Protein AF-E3HBJ0-F1 (afdb_monomer)

Solvent-accessible surface area (backbone atoms only — not comparable to full-atom values): 4350 Å² total; per-residue (Å²): 112,69,68,62,51,52,49,50,53,51,52,49,52,56,64,46,69,79,28,69,73,34,73,65,38,73,59,17,38,66,66,28,27,18,50,30,22,51,27,13,28,51,53,1,30,19,49,32,22,50,28,14,25,51,49,1,31,20,48,33,21,50,28,14,26,49,47,1,33,19,47,33,21,49,28,14,26,51,45,1,34,18,47,32,20,50,28,16,27,47,49,2,34,22,81,38,55,78,35,67,42,73,66,23,76

Mean predicted aligned error: 7.63 Å

Nearest PDB structures (foldseek):
  4eaa-assembly1_A  TM=1.901E-01  e=7.064E-02  Caulobacter vibrioides
  7txp-assembly1_A  TM=1.768E-01  e=3.058E-01  Acinetobacter baumannii
  4ihf-assembly1_D  TM=1.472E-01  e=7.641E-01  Escherichia coli K-12
  4m9c-assembly2_E  TM=1.485E-01  e=1.245E+00  Acinetobacter baumannii
  4mzu-assembly1_D  TM=1.927E-01  e=4.489E+00  Shewanella denitrificans OS217

Organism: Ilyobacter polytropus (strain ATCC 51220 / DSM 2926 / LMG 16218 / CuHBu1) (NCBI:txid572544)

Radius of gyration: 12.81 Å; Cα contacts (8 Å, |Δi|>4): 329; chains: 1; bounding box: 25×31×37 Å

Foldseek 3Di:
DVVVVVVVVVVVVVLLVVADEDQEEQEFEASREYQEYQEFEHNGEYQEYCEFEHCGEYQEYQEFEHCGEYQEYQEFEHCGEYQEYQEFEHNGEYVYYVYYDDNYD

Secondary structure (DSSP, 8-state):
-HHHHHHHHHHHHHHHHTS-EEEEEEEE-TT-EEEEEEEEETT-EEEEEEEEETT-EEEEEEEEETT-EEEEEEEEETT-EEEEEEEEETT-EEEEEEEEESS--

Sequence (105 aa):
MKKRLVLLLTLILIVSSVSFAATSSRRATSGGWAVSSRRATSGGWAVSSRRATSGGWAVSSRRATSGGWAVSSRRATSGGWAVSSRRATSGGWAVSSRRATSGGW

pLDDT: mean 80.23, std 11.94, range [50.12, 95.06]

Structure (mmCIF, N/CA/C/O backbone):
data_AF-E3HBJ0-F1
#
_entry.id   AF-E3HBJ0-F1
#
loop_
_atom_site.group_PDB
_atom_site.id
_atom_site.type_symbol
_atom_site.label_atom_id
_atom_site.label_alt_id
_a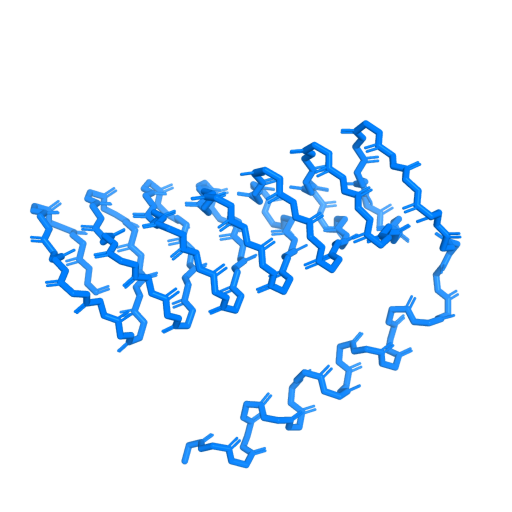tom_site.label_comp_id
_atom_site.label_asym_id
_atom_site.label_entity_id
_atom_site.label_seq_id
_atom_site.pdbx_PDB_ins_code
_atom_site.Cartn_x
_atom_site.Cartn_y
_atom_site.Cartn_z
_atom_site.occupancy
_atom_site.B_iso_or_equiv
_atom_site.auth_seq_id
_atom_site.auth_comp_id
_atom_site.auth_asym_id
_atom_site.auth_atom_id
_atom_site.pdbx_PDB_model_num
ATOM 1 N N . MET A 1 1 ? 1.667 -20.390 -1.783 1.00 57.06 1 MET A N 1
ATOM 2 C CA . MET A 1 1 ? 1.505 -18.942 -1.490 1.00 57.06 1 MET A CA 1
ATOM 3 C C . MET A 1 1 ? 0.196 -18.591 -0.771 1.00 57.06 1 MET A C 1
ATOM 5 O O . MET A 1 1 ? 0.260 -17.881 0.222 1.00 57.06 1 MET A O 1
ATOM 9 N N . LYS A 1 2 ? -0.970 -19.118 -1.187 1.00 54.72 2 LYS A N 1
ATOM 10 C CA . LYS A 1 2 ? -2.290 -18.797 -0.591 1.00 54.72 2 LYS A CA 1
ATOM 11 C C . LYS A 1 2 ? -2.377 -19.015 0.934 1.00 54.72 2 LYS A C 1
ATOM 13 O O . LYS A 1 2 ? -2.843 -18.132 1.638 1.00 54.72 2 LYS A O 1
ATOM 18 N N . LYS A 1 3 ? -1.837 -20.126 1.454 1.00 62.81 3 LYS A N 1
ATOM 19 C CA . LYS A 1 3 ? -1.846 -20.446 2.900 1.00 62.81 3 LYS A CA 1
ATOM 20 C C . LYS A 1 3 ? -1.084 -19.423 3.760 1.00 62.81 3 LYS A C 1
ATOM 22 O O . LYS A 1 3 ? -1.573 -19.029 4.807 1.00 62.81 3 LYS A O 1
ATOM 27 N N . ARG A 1 4 ? 0.076 -18.944 3.288 1.00 65.44 4 ARG A N 1
ATOM 28 C CA . ARG A 1 4 ? 0.893 -17.937 3.997 1.00 65.44 4 ARG A CA 1
ATOM 29 C C . ARG A 1 4 ? 0.206 -16.572 4.049 1.00 65.44 4 ARG A C 1
ATOM 31 O O . ARG A 1 4 ? 0.297 -15.887 5.056 1.00 65.44 4 ARG A O 1
ATOM 38 N N . LEU A 1 5 ? -0.508 -16.205 2.983 1.00 59.88 5 LEU A N 1
ATOM 39 C CA . LEU A 1 5 ? -1.269 -14.958 2.931 1.00 59.88 5 LEU A CA 1
ATOM 40 C C . LEU A 1 5 ? -2.480 -14.991 3.871 1.00 59.88 5 LEU A C 1
ATOM 42 O O . LEU A 1 5 ? -2.721 -14.017 4.573 1.00 59.88 5 LEU A O 1
ATOM 46 N N . VAL A 1 6 ? -3.215 -16.108 3.896 1.00 66.19 6 VAL A N 1
ATOM 47 C CA . VAL A 1 6 ? -4.346 -16.293 4.818 1.00 66.19 6 VAL A CA 1
ATOM 48 C C . VAL A 1 6 ? -3.861 -16.234 6.261 1.00 66.19 6 VAL A C 1
ATOM 50 O O . VAL A 1 6 ? -4.446 -15.496 7.039 1.00 66.19 6 VAL A O 1
ATOM 53 N N . LEU A 1 7 ? -2.750 -16.910 6.578 1.00 70.88 7 LEU A N 1
ATOM 54 C CA . LEU A 1 7 ? -2.140 -16.883 7.907 1.00 70.88 7 LEU A CA 1
ATOM 55 C C . LEU A 1 7 ? -1.722 -15.464 8.326 1.00 70.88 7 LEU A C 1
ATOM 57 O O . LEU A 1 7 ? -1.980 -15.056 9.452 1.00 70.88 7 LEU A O 1
ATOM 61 N N . LEU A 1 8 ? -1.112 -14.697 7.414 1.00 62.50 8 LEU A N 1
ATOM 62 C CA . LEU A 1 8 ? -0.761 -13.294 7.646 1.00 62.50 8 LEU A CA 1
ATOM 63 C C . LEU A 1 8 ? -2.005 -12.440 7.881 1.00 62.50 8 LEU A C 1
ATOM 65 O O . LEU A 1 8 ? -2.020 -11.661 8.822 1.00 62.50 8 LEU A O 1
ATOM 69 N N . LEU A 1 9 ? -3.056 -12.603 7.073 1.00 63.38 9 LEU A N 1
ATOM 70 C CA . LEU A 1 9 ? -4.317 -11.886 7.265 1.00 63.38 9 LEU A CA 1
ATOM 71 C C . LEU A 1 9 ? -4.983 -12.235 8.595 1.00 63.38 9 LEU A C 1
ATOM 73 O O . LEU A 1 9 ? -5.469 -11.333 9.267 1.00 63.38 9 LEU A O 1
ATOM 77 N N . THR A 1 10 ? -5.002 -13.508 8.990 1.00 68.62 10 THR A N 1
ATOM 78 C CA . THR A 1 10 ? -5.577 -13.923 10.274 1.00 68.62 10 THR A CA 1
ATOM 79 C C . THR A 1 10 ? -4.743 -13.420 11.441 1.00 68.62 10 THR A C 1
ATOM 81 O O . THR A 1 10 ? -5.306 -12.884 12.385 1.00 68.62 10 THR A O 1
ATOM 84 N N . LEU A 1 11 ? -3.412 -13.500 11.359 1.00 64.94 11 LEU A N 1
ATOM 85 C CA . LEU A 1 11 ? -2.514 -12.958 12.381 1.00 64.94 11 LEU A CA 1
ATOM 86 C C . LEU A 1 11 ? -2.706 -11.441 12.526 1.00 64.94 11 LEU A C 1
ATOM 88 O O . LEU A 1 11 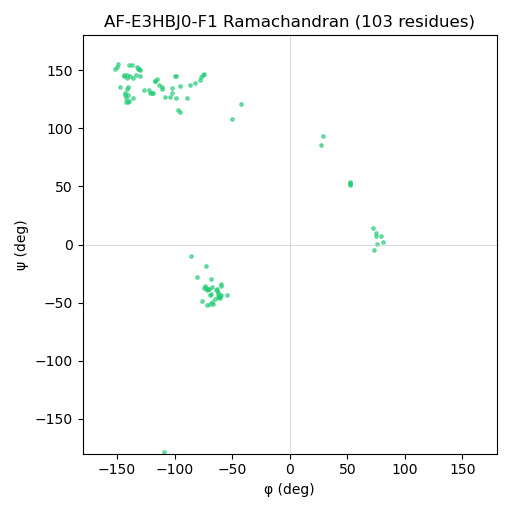? -2.835 -10.927 13.631 1.00 64.94 11 LEU A O 1
ATOM 92 N N . ILE A 1 12 ? -2.804 -10.738 11.398 1.00 59.78 12 ILE A N 1
ATOM 93 C CA . ILE A 1 12 ? -3.094 -9.306 11.338 1.00 59.78 12 ILE A CA 1
ATOM 94 C C . ILE A 1 12 ? -4.454 -8.989 11.965 1.00 59.78 12 ILE A C 1
ATOM 96 O O . ILE A 1 12 ? -4.550 -8.043 12.742 1.00 59.78 12 ILE A O 1
ATOM 100 N N . LEU A 1 13 ? -5.503 -9.751 11.643 1.00 62.59 13 LEU A N 1
ATOM 101 C CA . LEU A 1 13 ? -6.845 -9.557 12.200 1.00 62.59 13 LEU A CA 1
ATOM 102 C C . LEU A 1 13 ? -6.868 -9.782 13.718 1.00 62.59 13 LEU A C 1
ATOM 104 O O . LEU A 1 13 ? -7.519 -9.023 14.433 1.00 62.59 13 LEU A O 1
ATOM 108 N N . ILE A 1 14 ? -6.118 -10.765 14.214 1.00 62.97 14 ILE A N 1
ATOM 109 C CA . ILE A 1 14 ? -5.988 -11.050 15.648 1.00 62.97 14 ILE A CA 1
ATOM 110 C C . ILE A 1 14 ? -5.268 -9.898 16.360 1.00 62.97 14 ILE A C 1
ATOM 112 O O . ILE A 1 14 ? -5.816 -9.340 17.305 1.00 62.97 14 ILE A O 1
ATOM 116 N N . VAL A 1 15 ? -4.103 -9.465 15.863 1.00 54.56 15 VAL A N 1
ATOM 117 C CA . VAL A 1 15 ? -3.356 -8.317 16.423 1.00 54.56 15 VAL A CA 1
ATOM 118 C C . VAL A 1 15 ? -4.193 -7.030 16.381 1.00 54.56 15 VAL A C 1
ATOM 120 O O . VAL A 1 15 ? -4.165 -6.224 17.308 1.00 54.56 15 VAL A O 1
ATOM 123 N N . SER A 1 16 ? -4.999 -6.863 15.332 1.00 51.09 16 SER A N 1
ATOM 124 C CA . SER A 1 16 ? -5.902 -5.722 15.157 1.00 51.09 16 SER A CA 1
ATOM 125 C C . SER A 1 16 ? -7.068 -5.689 16.149 1.00 51.09 16 SER A C 1
ATOM 127 O O . SER A 1 16 ? -7.538 -4.607 16.483 1.00 51.09 16 SER A O 1
ATOM 129 N N . SER A 1 17 ? -7.539 -6.847 16.620 1.00 50.12 17 SER A N 1
ATOM 130 C CA . SER A 1 17 ? -8.704 -6.949 17.516 1.00 50.12 17 SER A CA 1
ATOM 131 C C . SER A 1 17 ? -8.408 -6.476 18.944 1.00 50.12 17 SER A C 1
ATOM 133 O O . SER A 1 17 ? -9.328 -6.162 19.691 1.00 50.12 17 SER A O 1
ATOM 135 N N . VAL A 1 18 ? -7.126 -6.394 19.316 1.00 53.91 18 VAL A N 1
ATOM 136 C CA . VAL A 1 18 ? -6.664 -5.918 20.634 1.00 53.91 18 VAL A CA 1
ATOM 137 C C . VAL A 1 18 ? -6.528 -4.381 20.667 1.00 53.91 18 VAL A C 1
ATOM 139 O O . VAL A 1 18 ? -6.352 -3.787 21.725 1.00 53.91 18 VAL A O 1
ATOM 142 N N . SER A 1 19 ? -6.630 -3.711 19.513 1.00 57.16 19 SER A N 1
ATOM 143 C CA . SER A 1 19 ? -6.495 -2.255 19.366 1.00 57.16 19 SER A CA 1
ATOM 144 C C . SER A 1 19 ? -7.864 -1.557 19.314 1.00 57.16 19 SER A C 1
ATOM 146 O O . SER A 1 19 ? -8.805 -2.096 18.738 1.00 57.16 19 SER A O 1
ATOM 148 N N . PHE A 1 20 ? -7.985 -0.346 19.879 1.00 57.12 20 PHE A N 1
ATOM 149 C CA . PHE A 1 20 ? -9.235 0.436 19.947 1.00 57.12 20 PHE A CA 1
ATOM 150 C C . PHE A 1 20 ? -9.911 0.544 18.562 1.00 57.12 20 PHE A C 1
ATOM 152 O O . PHE A 1 20 ? -9.405 1.214 17.655 1.00 57.12 20 PHE A O 1
ATOM 159 N N . ALA A 1 21 ? -11.031 -0.159 18.385 1.00 63.34 21 ALA A N 1
ATOM 160 C CA . ALA A 1 21 ? -11.687 -0.351 17.097 1.00 63.34 21 ALA A CA 1
ATOM 161 C C . ALA A 1 21 ? -12.801 0.683 16.871 1.00 63.34 21 ALA A C 1
ATOM 163 O O . ALA A 1 21 ? -13.828 0.658 17.543 1.00 63.34 21 ALA A O 1
ATOM 164 N N . ALA A 1 22 ? -12.635 1.574 15.889 1.00 72.19 22 ALA A N 1
ATOM 165 C CA . ALA A 1 22 ? -13.681 2.508 15.468 1.00 72.19 22 ALA A CA 1
ATOM 166 C C . ALA A 1 22 ? -14.470 1.971 14.260 1.00 72.19 22 ALA A C 1
ATOM 168 O O . ALA A 1 22 ? -13.895 1.524 13.267 1.00 72.19 22 ALA A O 1
ATOM 169 N N . THR A 1 23 ? -15.799 2.085 14.259 1.00 80.25 23 THR A N 1
ATOM 170 C CA . THR A 1 23 ? -16.612 1.690 13.090 1.00 80.25 23 THR A CA 1
ATOM 171 C C . THR A 1 23 ? -16.304 2.560 11.864 1.00 80.25 23 THR A C 1
ATOM 173 O O . THR A 1 23 ? -16.212 2.074 10.736 1.00 80.25 23 THR A O 1
ATOM 176 N N . SER A 1 24 ? -16.089 3.860 12.067 1.00 81.50 24 SER A N 1
ATOM 177 C CA . SER A 1 24 ? -15.720 4.794 11.003 1.00 81.50 24 SER A CA 1
ATOM 178 C C . SER A 1 24 ? -14.808 5.881 11.547 1.00 81.50 24 SER A C 1
ATOM 180 O O . SER A 1 24 ? -15.069 6.443 12.607 1.00 81.50 24 SER A O 1
ATOM 182 N N . SER A 1 25 ? -13.746 6.204 10.815 1.00 83.69 25 SER A N 1
ATOM 183 C CA . SER A 1 25 ? -12.832 7.277 11.188 1.00 83.69 25 SER A CA 1
ATOM 184 C C . SER A 1 25 ? -12.391 8.100 9.984 1.00 83.69 25 SER A C 1
ATOM 186 O O . SER A 1 25 ? -12.334 7.658 8.832 1.00 83.69 25 SER A O 1
ATOM 188 N N . ARG A 1 26 ? -12.024 9.359 10.224 1.00 88.38 26 ARG A N 1
ATOM 189 C CA . ARG A 1 26 ? -11.383 10.159 9.173 1.00 88.38 26 ARG A CA 1
ATOM 190 C C . ARG A 1 26 ? -9.959 9.663 8.913 1.00 88.38 26 ARG A C 1
ATOM 192 O O . ARG A 1 26 ? -9.525 9.623 7.759 1.00 88.38 26 ARG A O 1
ATOM 199 N N . ARG A 1 27 ? -9.250 9.268 9.970 1.00 85.06 27 ARG A N 1
ATOM 200 C CA . ARG A 1 27 ? -7.910 8.685 9.922 1.00 85.06 27 ARG A CA 1
ATOM 201 C C . ARG A 1 27 ? -7.787 7.552 10.934 1.00 85.06 27 ARG A C 1
ATOM 203 O O . ARG A 1 27 ? -8.173 7.736 12.080 1.00 85.06 27 ARG A O 1
ATOM 210 N N . ALA A 1 28 ? -7.190 6.446 10.505 1.00 83.81 28 ALA A N 1
ATOM 211 C CA . ALA A 1 28 ? -6.580 5.465 11.392 1.00 83.81 28 ALA A CA 1
ATOM 212 C C . ALA A 1 28 ? -5.074 5.765 11.453 1.00 83.81 28 ALA A C 1
ATOM 214 O O . ALA A 1 28 ? -4.392 5.742 10.422 1.00 83.81 28 ALA A O 1
ATOM 215 N N . THR A 1 29 ? -4.582 6.130 12.633 1.00 83.44 29 THR A N 1
ATOM 216 C CA . THR A 1 29 ? -3.173 6.463 12.926 1.00 83.44 29 THR A CA 1
ATOM 217 C C . THR A 1 29 ? -2.529 5.373 13.783 1.00 83.44 29 THR A C 1
ATOM 219 O O . THR A 1 29 ? -3.188 4.379 14.052 1.00 83.44 29 THR A O 1
ATOM 222 N N . SER A 1 30 ? -1.257 5.523 14.168 1.00 77.06 30 SER A N 1
ATOM 223 C CA . SER A 1 30 ? -0.471 4.509 14.895 1.00 77.06 30 SER A CA 1
ATOM 224 C C . SER A 1 30 ? -1.255 3.805 16.008 1.00 77.06 30 SER A C 1
ATOM 226 O O . SER A 1 30 ? -1.781 4.470 16.898 1.00 77.06 30 SER A O 1
ATOM 228 N N . GLY A 1 31 ? -1.373 2.476 15.913 1.00 68.75 31 GLY A N 1
ATOM 229 C CA . GLY A 1 31 ? -2.115 1.633 16.862 1.00 68.75 31 GLY A CA 1
ATOM 230 C C . GLY A 1 31 ? -3.644 1.731 16.778 1.00 68.75 31 GLY A C 1
ATOM 231 O O . GLY A 1 31 ? -4.342 0.993 17.456 1.00 68.75 31 GLY A O 1
ATOM 232 N N . GLY A 1 32 ? -4.188 2.618 15.946 1.00 79.06 32 GLY A N 1
ATOM 233 C CA . GLY A 1 32 ? -5.621 2.779 15.741 1.00 79.06 32 GLY A CA 1
ATOM 234 C C . GLY A 1 32 ? -6.161 1.832 14.675 1.00 79.06 32 GLY A C 1
ATOM 235 O O . GLY A 1 32 ? -5.577 1.692 13.592 1.00 79.06 32 GLY A O 1
ATOM 236 N N . TRP A 1 33 ? -7.322 1.245 14.957 1.00 83.25 33 TRP A N 1
ATOM 237 C CA . TRP A 1 33 ? -8.042 0.392 14.022 1.00 83.25 33 TRP A CA 1
ATOM 238 C C . TRP A 1 33 ? -9.381 1.010 13.624 1.00 83.25 33 TRP A C 1
ATOM 240 O O . TRP A 1 33 ? -10.073 1.621 14.440 1.00 83.25 33 TRP A O 1
ATOM 250 N N . ALA A 1 34 ? -9.765 0.852 12.358 1.00 81.62 34 ALA A N 1
ATOM 251 C CA . ALA A 1 34 ? -11.100 1.218 11.910 1.00 81.62 34 ALA A CA 1
ATOM 252 C C . ALA A 1 34 ? -11.684 0.239 10.888 1.00 81.62 34 ALA A C 1
ATOM 254 O O . ALA A 1 34 ? -10.997 -0.208 9.971 1.00 81.62 34 ALA A O 1
ATOM 255 N N . VAL A 1 35 ? -12.989 -0.020 10.945 1.00 84.69 35 VAL A N 1
ATOM 256 C CA . VAL A 1 35 ? -13.655 -0.780 9.872 1.00 84.69 35 VAL A CA 1
ATOM 257 C C . VAL A 1 35 ? -13.601 0.022 8.569 1.00 84.69 35 VAL A C 1
ATOM 259 O O . VAL A 1 35 ? -13.200 -0.483 7.519 1.00 84.69 35 VAL A O 1
ATOM 262 N N . SER A 1 36 ? -13.926 1.312 8.634 1.00 85.81 36 SER A N 1
ATOM 263 C CA . SER A 1 36 ? -13.839 2.227 7.500 1.00 85.81 36 SER A CA 1
ATOM 264 C C . SER A 1 36 ? -13.023 3.457 7.859 1.00 85.81 36 SER A C 1
ATOM 266 O O . SER A 1 36 ? -13.255 4.093 8.884 1.00 85.81 36 SER A O 1
ATOM 268 N N . SER A 1 37 ? -12.086 3.840 6.994 1.00 88.75 37 S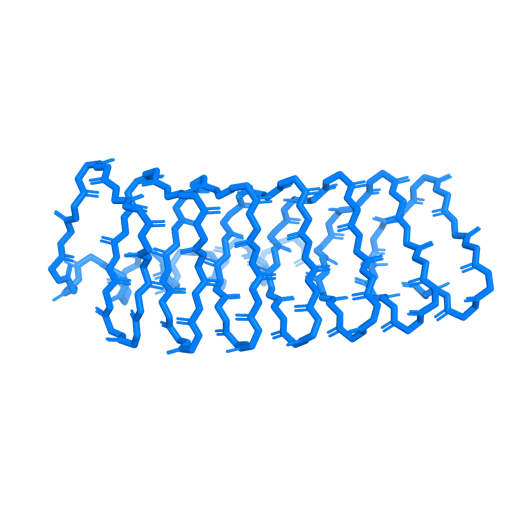ER A N 1
ATOM 269 C CA . SER A 1 37 ? -11.399 5.120 7.123 1.00 88.75 37 SER A CA 1
ATOM 270 C C . SER A 1 37 ? -11.232 5.844 5.797 1.00 88.75 37 SER A C 1
ATOM 272 O O . SER A 1 37 ? -11.154 5.254 4.717 1.00 88.75 37 SER A O 1
ATOM 274 N N . ARG A 1 38 ? -11.112 7.174 5.827 1.00 92.38 38 ARG A N 1
ATOM 275 C CA . ARG A 1 38 ? -10.626 7.870 4.622 1.00 92.38 38 ARG A CA 1
ATOM 276 C C . ARG A 1 38 ? -9.146 7.579 4.394 1.00 92.38 38 ARG A C 1
ATOM 278 O O . ARG A 1 38 ? -8.738 7.416 3.241 1.00 92.38 38 ARG A O 1
ATOM 285 N N . ARG A 1 39 ? -8.350 7.501 5.462 1.00 89.75 39 ARG A N 1
ATOM 286 C CA . ARG A 1 39 ? -6.908 7.273 5.360 1.00 89.75 39 ARG A CA 1
ATOM 287 C C . ARG A 1 39 ? -6.388 6.385 6.493 1.00 89.75 39 ARG A C 1
ATOM 289 O O . ARG A 1 39 ? -6.614 6.702 7.654 1.00 89.75 39 ARG A O 1
ATOM 296 N N . ALA A 1 40 ? -5.624 5.358 6.139 1.00 87.50 40 ALA A N 1
ATOM 297 C CA . ALA A 1 40 ? -4.792 4.591 7.062 1.00 87.50 40 ALA A CA 1
ATOM 298 C C . ALA A 1 40 ? -3.343 5.095 6.961 1.00 87.50 40 ALA A C 1
ATOM 300 O O . ALA A 1 40 ? -2.799 5.224 5.853 1.00 87.50 40 ALA A O 1
ATOM 301 N N . THR A 1 41 ? -2.740 5.469 8.090 1.00 89.56 41 THR A N 1
ATOM 302 C CA . THR A 1 41 ? -1.447 6.173 8.137 1.00 89.56 41 THR A CA 1
ATOM 303 C C . THR A 1 41 ? -0.593 5.748 9.311 1.00 89.56 41 THR A C 1
ATOM 305 O O . THR A 1 41 ? -1.145 5.555 10.388 1.00 89.56 41 THR A O 1
ATOM 308 N N . SER A 1 42 ? 0.730 5.720 9.139 1.00 85.62 42 SER A N 1
ATOM 309 C CA . SER A 1 42 ? 1.696 5.628 10.243 1.00 85.62 42 SER A CA 1
ATOM 310 C C . SER A 1 42 ? 1.408 4.460 11.187 1.00 85.62 42 SER A C 1
ATOM 312 O O . SER A 1 42 ? 1.254 4.671 12.380 1.00 85.62 42 SER A O 1
ATOM 314 N N . GLY A 1 43 ? 1.235 3.251 10.645 1.00 79.88 43 GLY A N 1
ATOM 315 C CA . GLY A 1 43 ? 0.897 2.058 11.431 1.00 79.88 43 GLY A CA 1
ATOM 316 C C . GLY A 1 43 ? -0.586 1.907 11.787 1.00 79.88 43 GLY A C 1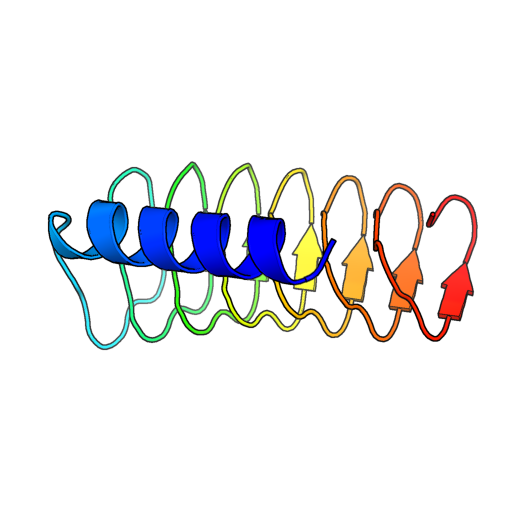
ATOM 317 O O . GLY A 1 43 ? -0.946 0.949 12.459 1.00 79.88 43 GLY A O 1
ATOM 318 N N . GLY A 1 44 ? -1.454 2.819 11.341 1.00 85.12 44 GLY A N 1
ATOM 319 C CA . GLY A 1 44 ? -2.902 2.665 11.464 1.00 85.12 44 GLY A CA 1
ATOM 320 C C . GLY A 1 44 ? -3.471 1.641 10.486 1.00 85.12 44 GLY A C 1
ATOM 321 O O . GLY A 1 44 ? -3.004 1.521 9.346 1.00 85.12 44 GLY A O 1
ATOM 322 N N . TRP A 1 45 ? -4.517 0.947 10.927 1.00 84.81 45 TRP A N 1
ATOM 323 C CA . TRP A 1 45 ? -5.133 -0.170 10.218 1.00 84.81 45 TRP A CA 1
ATOM 324 C C . TRP A 1 45 ? -6.579 0.134 9.847 1.00 84.81 45 TRP A C 1
ATOM 326 O O . TRP A 1 45 ? -7.329 0.716 10.632 1.00 84.81 45 TRP A O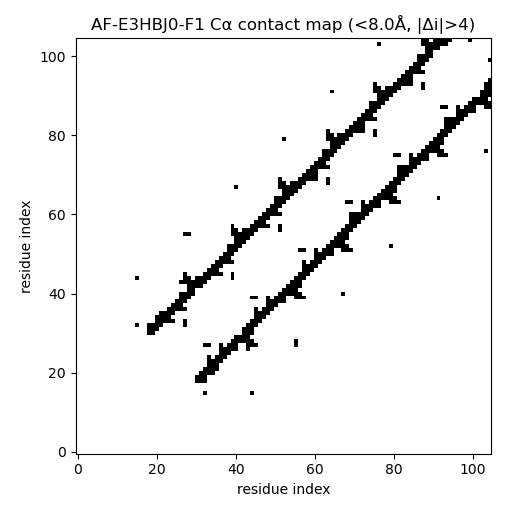 1
ATOM 336 N N . ALA A 1 46 ? -6.989 -0.283 8.648 1.00 85.12 46 ALA A N 1
ATOM 337 C CA . ALA A 1 46 ? -8.394 -0.254 8.275 1.00 85.12 46 ALA A CA 1
ATOM 338 C C . ALA A 1 46 ? -8.843 -1.468 7.458 1.00 85.12 46 ALA A C 1
ATOM 340 O O . ALA A 1 46 ? -8.116 -1.951 6.594 1.00 85.12 46 ALA A O 1
ATOM 341 N N . VAL A 1 47 ? -10.082 -1.928 7.636 1.00 87.44 47 VAL A N 1
ATOM 342 C CA . VAL A 1 47 ? -10.639 -2.937 6.714 1.00 87.44 47 VAL A CA 1
ATOM 343 C C . VAL A 1 47 ? -10.838 -2.304 5.336 1.00 87.44 47 VAL A C 1
ATOM 345 O O . VAL A 1 47 ? -10.348 -2.807 4.326 1.00 87.44 47 VAL A O 1
ATOM 348 N N . SER A 1 48 ? -11.481 -1.141 5.290 1.00 88.75 48 SER A N 1
ATOM 349 C CA . SER A 1 48 ? -11.660 -0.358 4.073 1.00 88.75 48 SER A CA 1
ATOM 350 C C . SER A 1 48 ? -11.047 1.022 4.235 1.00 88.75 48 SER A C 1
ATOM 352 O O . SER A 1 48 ? -11.325 1.737 5.198 1.00 88.75 48 SER A O 1
ATOM 354 N N . SER A 1 49 ? -10.230 1.431 3.267 1.00 91.00 49 SER A N 1
ATOM 355 C CA . SER A 1 49 ? -9.738 2.799 3.193 1.00 91.00 49 SER A CA 1
ATOM 356 C C . SER A 1 49 ? -9.870 3.395 1.800 1.00 91.00 49 SER A C 1
ATOM 358 O O . SER A 1 49 ? -9.803 2.715 0.775 1.00 91.00 49 SER A O 1
ATOM 360 N N . ARG A 1 50 ? -9.994 4.721 1.705 1.00 94.50 50 ARG A N 1
ATOM 361 C CA . ARG A 1 50 ? -9.721 5.365 0.409 1.00 94.50 50 ARG A CA 1
ATOM 362 C C . ARG A 1 50 ? -8.228 5.338 0.111 1.00 94.50 50 ARG A C 1
ATOM 364 O O . ARG A 1 50 ? -7.854 5.111 -1.041 1.00 94.50 50 ARG A O 1
ATOM 371 N N . ARG A 1 51 ? -7.383 5.547 1.122 1.00 91.50 51 ARG A N 1
ATOM 372 C CA . ARG A 1 51 ? -5.935 5.606 0.936 1.00 91.50 51 ARG A CA 1
ATOM 373 C C . ARG A 1 51 ? -5.153 4.968 2.088 1.00 91.50 51 ARG A C 1
ATOM 375 O O . ARG A 1 51 ? -5.322 5.375 3.231 1.00 91.50 51 ARG A O 1
ATOM 382 N N . ALA A 1 52 ? -4.233 4.068 1.754 1.00 89.31 52 ALA A N 1
ATOM 383 C CA . ALA A 1 52 ? -3.210 3.545 2.658 1.00 89.31 52 ALA A CA 1
ATOM 384 C C . ALA A 1 52 ? -1.866 4.228 2.362 1.00 89.31 52 ALA A C 1
ATOM 386 O O . ALA A 1 52 ? -1.461 4.343 1.198 1.00 89.31 52 ALA A O 1
ATOM 387 N N . THR A 1 53 ? -1.195 4.739 3.397 1.00 91.50 53 THR A N 1
ATOM 388 C CA . THR A 1 53 ? 0.014 5.570 3.246 1.00 91.50 53 THR A CA 1
ATOM 389 C C . THR A 1 53 ? 0.969 5.486 4.415 1.00 91.50 53 THR A C 1
ATOM 391 O O . THR A 1 53 ? 0.502 5.364 5.537 1.00 91.50 53 THR A O 1
ATOM 394 N N . SER A 1 54 ? 2.267 5.685 4.169 1.00 87.50 54 SER A N 1
ATOM 395 C CA . SER A 1 54 ? 3.282 5.893 5.213 1.00 87.50 54 SER A CA 1
ATOM 396 C C . SER A 1 54 ? 3.243 4.786 6.269 1.00 87.50 54 SER A C 1
ATOM 398 O O . SER A 1 54 ? 3.037 5.067 7.442 1.00 87.50 54 SER A O 1
ATOM 400 N N . GLY A 1 55 ? 3.295 3.520 5.844 1.00 82.56 55 GLY A N 1
ATOM 401 C CA . GLY A 1 55 ? 3.181 2.365 6.743 1.00 82.56 55 GLY A CA 1
ATOM 402 C C . GLY A 1 55 ? 1.767 2.083 7.261 1.00 82.56 55 GLY A C 1
ATOM 403 O O . GLY A 1 55 ? 1.600 1.245 8.135 1.00 82.56 55 GLY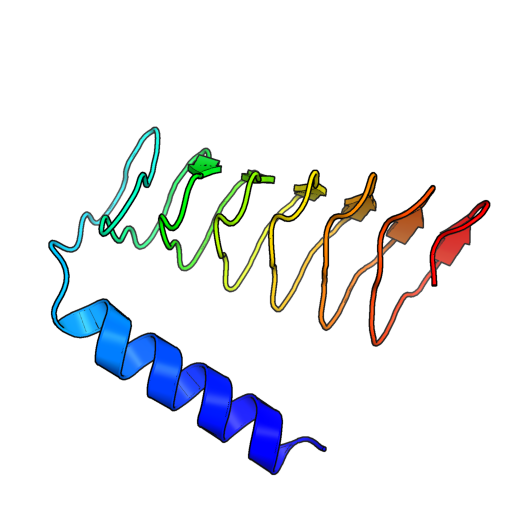 A O 1
ATOM 404 N N . GLY A 1 56 ? 0.741 2.782 6.770 1.00 88.00 56 GLY A N 1
ATOM 405 C CA . GLY A 1 56 ? -0.657 2.441 7.032 1.00 88.00 56 GLY A CA 1
ATOM 406 C C . GLY A 1 56 ? -1.105 1.223 6.226 1.00 88.00 56 GLY A C 1
ATOM 407 O O . GLY A 1 56 ? -0.699 1.059 5.070 1.00 88.00 56 GLY A O 1
ATOM 408 N N . TRP A 1 57 ? -1.980 0.417 6.821 1.00 87.19 57 TRP A N 1
ATOM 409 C CA . TRP A 1 57 ? -2.433 -0.856 6.270 1.00 87.19 57 TRP A CA 1
ATOM 410 C C . TRP A 1 57 ? -3.929 -0.851 5.990 1.00 87.19 57 TRP A C 1
ATOM 412 O O . TRP A 1 57 ? -4.724 -0.328 6.774 1.00 87.19 57 TRP A O 1
ATOM 422 N N . ALA A 1 58 ? -4.320 -1.458 4.870 1.00 87.19 58 ALA A N 1
ATOM 423 C CA . ALA A 1 58 ? -5.721 -1.700 4.572 1.00 87.19 58 ALA A CA 1
ATOM 424 C C . ALA A 1 58 ? -5.987 -3.078 3.960 1.00 87.19 58 ALA A C 1
ATOM 426 O O . ALA A 1 58 ? -5.219 -3.556 3.129 1.00 87.19 58 ALA A O 1
ATOM 427 N N . VAL A 1 59 ? -7.123 -3.701 4.278 1.00 89.44 59 VAL A N 1
ATOM 428 C CA . VAL A 1 59 ? -7.549 -4.895 3.524 1.00 89.44 59 VAL A CA 1
ATOM 429 C C . VAL A 1 59 ? -7.955 -4.474 2.111 1.00 89.44 59 VAL A C 1
ATOM 431 O O . VAL A 1 59 ? -7.427 -4.975 1.120 1.00 89.44 59 VAL A O 1
ATOM 434 N N . SER A 1 60 ? -8.827 -3.477 2.003 1.00 90.44 60 SER A N 1
ATOM 435 C CA . SER A 1 60 ? -9.224 -2.875 0.735 1.00 90.44 60 SER A CA 1
ATOM 436 C C . SER A 1 60 ? -8.857 -1.401 0.711 1.00 90.44 60 SER A C 1
ATOM 438 O O . SER A 1 60 ? -9.180 -0.646 1.629 1.00 90.44 60 SER A O 1
ATOM 440 N N . SER A 1 61 ? -8.196 -0.966 -0.359 1.00 91.94 61 SER A N 1
ATOM 441 C CA . SER A 1 61 ? -7.940 0.447 -0.601 1.00 91.94 61 SER A CA 1
ATOM 442 C C . SER A 1 61 ? -8.299 0.867 -2.020 1.00 91.94 61 SER A C 1
ATOM 444 O O . SER A 1 61 ? -8.192 0.108 -2.984 1.00 91.94 61 SER A O 1
ATOM 446 N N . ARG A 1 62 ? -8.677 2.133 -2.214 1.00 95.06 62 ARG A N 1
ATOM 447 C CA . ARG A 1 62 ? -8.636 2.685 -3.580 1.00 95.06 62 ARG A CA 1
ATOM 448 C C . ARG A 1 62 ? -7.195 2.932 -4.011 1.00 95.06 62 ARG A C 1
ATOM 450 O O . ARG A 1 62 ? -6.872 2.698 -5.176 1.00 95.06 62 ARG A O 1
ATOM 457 N N . ARG A 1 63 ? -6.335 3.380 -3.093 1.00 91.62 63 ARG A N 1
ATOM 458 C CA . ARG A 1 63 ? -4.946 3.718 -3.399 1.00 91.62 63 ARG A CA 1
ATOM 459 C C . ARG A 1 63 ? -3.986 3.314 -2.278 1.00 91.62 63 ARG A C 1
ATOM 461 O O . ARG A 1 63 ? -4.147 3.782 -1.153 1.00 91.62 63 ARG A O 1
ATOM 468 N N . ALA A 1 64 ? -2.953 2.549 -2.615 1.00 89.62 64 ALA A N 1
ATOM 469 C CA . ALA A 1 64 ? -1.799 2.286 -1.756 1.00 89.62 64 ALA A CA 1
ATOM 470 C C . ALA A 1 64 ? -0.609 3.123 -2.243 1.00 89.62 64 ALA A C 1
ATOM 472 O O . ALA A 1 64 ? -0.287 3.093 -3.432 1.00 89.62 64 ALA A O 1
ATOM 473 N N . THR A 1 65 ? 0.012 3.907 -1.355 1.00 91.19 65 THR A N 1
ATOM 474 C CA . THR A 1 65 ? 1.104 4.831 -1.725 1.00 91.19 65 THR A CA 1
ATOM 475 C C . THR A 1 65 ? 2.123 5.061 -0.629 1.00 91.19 65 THR A C 1
ATOM 477 O O . THR A 1 65 ? 1.750 4.997 0.532 1.00 91.19 65 THR A O 1
ATOM 480 N N . SER A 1 66 ? 3.354 5.442 -0.978 1.00 87.19 66 SER A N 1
ATOM 481 C CA . SER A 1 66 ? 4.372 5.941 -0.037 1.00 87.19 66 SER A CA 1
ATOM 482 C C . SER A 1 66 ? 4.588 4.990 1.145 1.00 87.19 66 SER A C 1
ATOM 484 O O . SER A 1 66 ? 4.392 5.383 2.290 1.00 87.19 66 SER A O 1
ATOM 486 N N . GLY A 1 67 ? 4.855 3.710 0.871 1.00 83.50 67 GLY A N 1
ATOM 487 C CA . GLY A 1 67 ? 5.005 2.670 1.896 1.00 83.50 67 GLY A CA 1
ATOM 488 C C . GLY A 1 67 ? 3.694 2.205 2.537 1.00 83.50 67 GLY A C 1
ATOM 489 O O . GLY A 1 67 ? 3.719 1.536 3.562 1.00 83.50 67 GLY A O 1
ATOM 490 N N . GLY A 1 68 ? 2.536 2.600 2.002 1.00 89.19 68 GLY A N 1
ATOM 491 C CA . GLY A 1 68 ? 1.240 2.064 2.419 1.00 89.19 68 GLY A CA 1
ATOM 492 C C . GLY A 1 68 ? 0.982 0.678 1.831 1.00 89.19 68 GLY A C 1
ATOM 493 O O . GLY A 1 68 ? 1.322 0.437 0.671 1.00 89.19 68 GLY A O 1
ATOM 494 N N . TRP A 1 69 ? 0.333 -0.184 2.610 1.00 88.00 69 TRP A N 1
ATOM 495 C CA . TRP A 1 69 ? 0.076 -1.581 2.266 1.00 88.00 69 TRP A CA 1
ATOM 496 C C . TRP A 1 69 ? -1.412 -1.841 2.068 1.00 88.00 69 TRP A C 1
ATOM 498 O O . TRP A 1 69 ? -2.248 -1.369 2.844 1.00 88.00 69 TRP A O 1
ATOM 508 N N . ALA A 1 70 ? -1.746 -2.603 1.029 1.00 87.62 70 ALA A N 1
ATOM 509 C CA . ALA A 1 70 ? -3.100 -3.073 0.794 1.00 87.62 70 ALA A CA 1
ATOM 510 C C . ALA A 1 70 ? -3.148 -4.548 0.383 1.00 87.62 70 ALA A C 1
ATOM 512 O O . ALA A 1 70 ? -2.334 -5.004 -0.413 1.00 87.62 70 ALA A O 1
ATOM 513 N N . VAL A 1 71 ? -4.153 -5.299 0.832 1.00 89.12 71 VAL A N 1
ATOM 514 C CA . VAL A 1 71 ? -4.395 -6.632 0.250 1.00 89.12 71 VAL A CA 1
ATOM 515 C C . VAL A 1 71 ? -4.959 -6.458 -1.160 1.00 89.12 71 VAL A C 1
ATOM 517 O O . VAL A 1 71 ? -4.406 -6.961 -2.134 1.00 89.12 71 VAL A O 1
ATOM 520 N N . SER A 1 72 ? -6.013 -5.660 -1.293 1.00 89.94 72 SER A N 1
ATOM 521 C CA . SER A 1 72 ? -6.586 -5.281 -2.580 1.00 89.94 72 SER A CA 1
ATOM 522 C C . SER A 1 72 ? -6.523 -3.774 -2.760 1.00 89.94 72 SER A C 1
ATOM 524 O O . SER A 1 72 ? -6.927 -3.006 -1.884 1.00 89.94 72 SER A O 1
ATOM 526 N N . SER A 1 73 ? -6.024 -3.334 -3.912 1.00 90.81 73 SER A N 1
ATOM 527 C CA . SER A 1 73 ? -6.045 -1.930 -4.296 1.00 90.81 73 SER A CA 1
ATOM 528 C C . SER A 1 73 ? -6.589 -1.725 -5.704 1.00 90.81 73 SER A C 1
ATOM 530 O O . SER A 1 73 ? -6.430 -2.552 -6.600 1.00 90.81 73 SER A O 1
ATOM 532 N N . ARG A 1 74 ? -7.204 -0.570 -5.967 1.00 94.38 74 ARG A N 1
ATOM 533 C CA . ARG A 1 74 ? -7.385 -0.159 -7.371 1.00 94.38 74 ARG A CA 1
ATOM 534 C C . ARG A 1 74 ? -6.065 0.318 -7.969 1.00 94.38 74 ARG A C 1
ATOM 536 O O . ARG A 1 74 ? -5.808 0.038 -9.138 1.00 94.38 74 ARG A O 1
ATOM 543 N N . ARG A 1 75 ? -5.236 1.011 -7.184 1.00 90.81 75 ARG A N 1
ATOM 544 C CA . ARG A 1 75 ? -3.957 1.563 -7.639 1.00 90.81 75 ARG A CA 1
ATOM 545 C C . ARG A 1 75 ? -2.860 1.420 -6.577 1.00 90.81 75 ARG A C 1
ATOM 547 O O . ARG A 1 75 ? -3.048 1.904 -5.461 1.00 90.81 75 ARG A O 1
ATOM 554 N N . ALA A 1 76 ? -1.713 0.867 -6.960 1.00 88.62 76 ALA A N 1
ATOM 555 C CA . ALA A 1 76 ? -0.472 0.872 -6.181 1.00 88.62 76 ALA A CA 1
ATOM 556 C C . ALA A 1 76 ? 0.541 1.825 -6.837 1.00 88.62 76 ALA A C 1
ATOM 558 O O . ALA A 1 76 ? 0.749 1.772 -8.052 1.00 88.62 76 ALA A O 1
ATOM 559 N N . THR A 1 77 ? 1.105 2.770 -6.077 1.00 88.94 77 THR A N 1
ATOM 560 C CA . THR A 1 77 ? 1.957 3.837 -6.643 1.00 88.94 77 THR A CA 1
ATOM 561 C C . THR A 1 77 ? 3.022 4.305 -5.668 1.00 88.94 77 THR A C 1
ATOM 563 O O . THR A 1 77 ? 2.772 4.316 -4.470 1.00 88.94 77 THR A O 1
ATOM 566 N N . SER A 1 78 ? 4.156 4.803 -6.165 1.00 84.44 78 SER A N 1
ATOM 567 C CA . SER A 1 78 ? 5.116 5.597 -5.379 1.00 84.44 78 SER A CA 1
ATOM 568 C C . SER A 1 78 ? 5.539 4.908 -4.072 1.00 84.44 78 SER A C 1
ATOM 570 O O . SER A 1 78 ? 5.333 5.456 -2.992 1.00 84.44 78 SER A O 1
ATOM 572 N N . GLY A 1 79 ? 6.014 3.665 -4.147 1.00 82.56 79 GLY A N 1
ATOM 573 C CA . GLY A 1 79 ? 6.393 2.847 -2.989 1.00 82.56 79 GLY A CA 1
ATOM 574 C C . GLY A 1 79 ? 5.220 2.195 -2.253 1.00 82.56 79 GLY A C 1
ATOM 575 O O . GLY A 1 79 ? 5.401 1.677 -1.158 1.00 82.56 79 GLY A O 1
ATOM 576 N N . GLY A 1 80 ? 3.996 2.280 -2.777 1.00 87.25 80 GLY A N 1
ATOM 577 C CA . GLY A 1 80 ? 2.840 1.566 -2.231 1.00 87.25 80 GLY A CA 1
ATOM 578 C C . GLY A 1 80 ? 2.839 0.094 -2.631 1.00 87.25 80 GLY A C 1
ATOM 579 O O . GLY A 1 80 ? 3.151 -0.219 -3.778 1.00 87.25 80 GLY A O 1
ATOM 580 N N . TRP A 1 81 ? 2.433 -0.773 -1.707 1.00 86.50 81 TRP A N 1
ATOM 581 C CA . TRP A 1 81 ? 2.393 -2.221 -1.890 1.00 86.50 81 TRP A CA 1
ATOM 582 C C . TRP A 1 81 ? 0.958 -2.730 -1.937 1.00 86.50 81 TRP A C 1
ATOM 584 O O . TRP A 1 81 ? 0.115 -2.335 -1.126 1.00 86.50 81 TRP A O 1
ATOM 594 N N . ALA A 1 82 ? 0.681 -3.618 -2.885 1.00 85.94 82 ALA A N 1
ATOM 595 C CA . ALA A 1 82 ? -0.576 -4.334 -2.978 1.00 85.94 82 ALA A CA 1
ATOM 596 C C . ALA A 1 82 ? -0.360 -5.833 -3.215 1.00 85.94 82 ALA A C 1
ATOM 598 O O . ALA A 1 82 ? 0.543 -6.230 -3.941 1.00 85.94 82 ALA A O 1
ATOM 599 N N . VAL A 1 83 ? -1.222 -6.694 -2.678 1.00 86.94 83 VAL A N 1
ATOM 600 C CA . VAL A 1 83 ? -1.223 -8.103 -3.115 1.00 86.94 83 VAL A CA 1
ATOM 601 C C . VAL A 1 83 ? -1.899 -8.204 -4.480 1.00 86.94 83 VAL A C 1
ATOM 603 O O . VAL A 1 83 ? -1.353 -8.765 -5.422 1.00 86.94 83 VAL A O 1
ATOM 606 N N . SER A 1 84 ? -3.068 -7.586 -4.624 1.00 87.75 84 SER A N 1
ATOM 607 C CA . SER A 1 84 ? -3.741 -7.434 -5.909 1.00 87.75 84 SER A CA 1
ATOM 608 C C . SER A 1 84 ? -3.978 -5.964 -6.209 1.00 87.75 84 SER A C 1
ATOM 610 O O . SER A 1 84 ? -4.468 -5.209 -5.364 1.00 87.75 84 SER A O 1
ATOM 612 N N . SER A 1 85 ? -3.648 -5.549 -7.429 1.00 88.88 85 SER A N 1
ATOM 613 C CA . SER A 1 85 ? -3.995 -4.229 -7.933 1.00 88.88 85 SER A CA 1
ATOM 614 C C . SER A 1 85 ? -4.646 -4.292 -9.311 1.00 88.88 85 SER A C 1
ATOM 616 O O . SER A 1 85 ? -4.349 -5.153 -10.137 1.00 88.88 85 SER A O 1
ATOM 618 N N . ARG A 1 86 ? -5.529 -3.337 -9.623 1.00 92.81 86 ARG A N 1
ATOM 619 C CA . ARG A 1 86 ? -5.889 -3.119 -11.037 1.00 92.81 86 ARG A CA 1
ATOM 620 C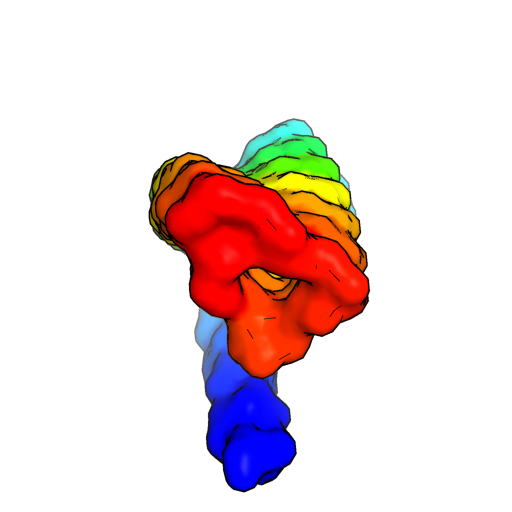 C . ARG A 1 86 ? -4.761 -2.425 -11.790 1.00 92.81 86 ARG A C 1
ATOM 622 O O . ARG A 1 86 ? -4.572 -2.714 -12.968 1.00 92.81 86 ARG A O 1
ATOM 629 N N . ARG A 1 87 ? -4.037 -1.517 -11.133 1.00 90.06 87 ARG A N 1
ATOM 630 C CA . ARG A 1 87 ? -2.950 -0.756 -11.748 1.00 90.06 87 ARG A CA 1
ATOM 631 C C . ARG A 1 87 ? -1.769 -0.585 -10.793 1.00 90.06 87 ARG A C 1
ATOM 633 O O . ARG A 1 87 ? -1.934 0.032 -9.740 1.00 90.06 87 ARG A O 1
ATOM 640 N N . ALA A 1 88 ? -0.593 -1.035 -11.211 1.00 86.75 88 ALA A N 1
ATOM 641 C CA . ALA A 1 88 ? 0.689 -0.713 -10.595 1.00 86.75 88 ALA A CA 1
ATOM 642 C C . ALA A 1 88 ? 1.401 0.354 -11.439 1.00 86.75 88 ALA A C 1
ATOM 644 O O . ALA A 1 88 ? 1.384 0.314 -12.672 1.00 86.75 88 ALA A O 1
ATOM 645 N N . THR A 1 89 ? 1.956 1.373 -10.788 1.00 85.69 89 THR A N 1
ATOM 646 C CA . THR A 1 89 ? 2.584 2.519 -11.466 1.00 85.69 89 THR A CA 1
ATOM 647 C C . THR A 1 89 ? 3.802 2.996 -10.698 1.00 85.69 89 THR A C 1
ATOM 649 O O . THR A 1 89 ? 3.704 3.028 -9.474 1.00 85.69 89 THR A O 1
ATOM 652 N N . SER A 1 90 ? 4.851 3.457 -11.380 1.00 78.69 90 SER A N 1
ATOM 653 C CA . SER A 1 90 ? 5.993 4.237 -10.854 1.00 78.69 90 SER A CA 1
ATOM 654 C C . SER A 1 90 ? 6.309 4.003 -9.379 1.00 78.69 90 SER A C 1
ATOM 656 O O . SER A 1 90 ? 5.808 4.708 -8.496 1.00 78.69 90 SER A O 1
ATOM 658 N N . GLY A 1 91 ? 7.110 2.968 -9.123 1.00 77.00 91 GLY A N 1
ATOM 659 C CA . GLY A 1 91 ? 7.577 2.560 -7.800 1.00 77.00 91 GLY A CA 1
ATOM 660 C C . GLY A 1 91 ? 6.528 1.846 -6.948 1.00 77.00 91 GLY A C 1
ATOM 661 O O . GLY A 1 91 ? 6.798 1.542 -5.794 1.00 77.00 91 GLY A O 1
ATOM 662 N N . GLY A 1 92 ? 5.310 1.634 -7.452 1.00 83.06 92 GLY A N 1
ATOM 663 C CA . GLY A 1 92 ? 4.298 0.813 -6.789 1.00 83.06 92 GLY A CA 1
ATOM 664 C C . GLY A 1 92 ? 4.508 -0.670 -7.077 1.00 83.06 92 GLY A C 1
ATOM 665 O O . GLY A 1 92 ? 4.766 -1.029 -8.221 1.00 83.06 92 GLY A O 1
ATOM 666 N N . TRP A 1 93 ? 4.337 -1.503 -6.056 1.00 81.25 93 TRP A N 1
ATOM 667 C CA . TRP A 1 93 ? 4.502 -2.952 -6.136 1.00 81.25 93 TRP A CA 1
ATOM 668 C C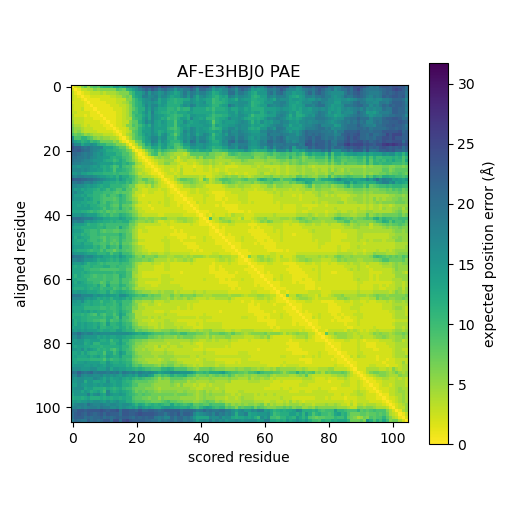 . TRP A 1 93 ? 3.155 -3.653 -5.999 1.00 81.25 93 TRP A C 1
ATOM 670 O O . TRP A 1 93 ? 2.356 -3.318 -5.119 1.00 81.25 93 TRP A O 1
ATOM 680 N N . ALA A 1 94 ? 2.890 -4.620 -6.869 1.00 84.00 94 ALA A N 1
ATOM 681 C CA . ALA A 1 94 ? 1.722 -5.472 -6.822 1.00 84.00 94 ALA A CA 1
ATOM 682 C C . ALA A 1 94 ? 2.074 -6.921 -7.171 1.00 84.00 94 ALA A C 1
ATOM 684 O O . ALA A 1 94 ? 2.501 -7.198 -8.281 1.00 84.00 94 ALA A O 1
ATOM 685 N N . VAL A 1 95 ? 1.774 -7.871 -6.277 1.00 84.31 95 VAL A N 1
ATOM 686 C CA . VAL A 1 95 ? 2.008 -9.305 -6.567 1.00 84.31 95 VAL A CA 1
ATOM 687 C C . VAL A 1 95 ? 1.221 -9.760 -7.803 1.00 84.31 95 VAL A C 1
ATOM 689 O O . VAL A 1 95 ? 1.669 -10.607 -8.569 1.00 84.31 95 VAL A O 1
ATOM 692 N N . SER A 1 96 ? 0.035 -9.190 -8.012 1.00 84.75 96 SER A N 1
ATOM 693 C CA . SER A 1 96 ? -0.743 -9.351 -9.234 1.00 84.75 96 SER A CA 1
ATOM 694 C C . SER A 1 96 ? -1.305 -8.003 -9.672 1.00 84.75 96 SER A C 1
ATOM 696 O O . SER A 1 96 ? -1.991 -7.327 -8.896 1.00 84.75 96 SER A O 1
ATOM 698 N N . SER A 1 97 ? -1.043 -7.611 -10.922 1.00 86.81 97 SER A N 1
ATOM 699 C CA . SER A 1 97 ? -1.618 -6.409 -11.525 1.00 86.81 97 SER A CA 1
ATOM 700 C C . SER A 1 97 ? -2.232 -6.686 -12.897 1.00 86.81 97 SER A C 1
ATOM 702 O O . SER A 1 97 ? -1.734 -7.504 -13.662 1.00 86.81 97 SER A O 1
ATOM 704 N N . ARG A 1 98 ? -3.339 -5.999 -13.225 1.00 90.06 98 ARG A N 1
ATOM 705 C CA . ARG A 1 98 ? -3.897 -6.039 -14.596 1.00 90.06 98 ARG A CA 1
ATOM 706 C C . ARG A 1 98 ? -3.167 -5.104 -15.554 1.00 90.06 98 ARG A C 1
ATOM 708 O O . ARG A 1 98 ? -3.195 -5.318 -16.758 1.00 90.06 98 ARG A O 1
ATOM 715 N N . ARG A 1 99 ? -2.587 -4.024 -15.032 1.00 87.56 99 ARG A N 1
ATOM 716 C CA . ARG A 1 99 ? -1.787 -3.065 -15.794 1.00 87.56 99 ARG A CA 1
ATOM 717 C C . ARG A 1 99 ? -0.610 -2.603 -14.951 1.00 87.56 99 ARG A C 1
ATOM 719 O O . ARG A 1 99 ? -0.820 -1.990 -13.904 1.00 87.56 99 ARG A O 1
ATOM 726 N N . ALA A 1 100 ? 0.590 -2.807 -15.468 1.00 82.56 100 ALA A N 1
ATOM 727 C CA . ALA A 1 100 ? 1.800 -2.154 -15.002 1.00 82.56 100 ALA A CA 1
ATOM 728 C C . ALA A 1 100 ? 2.133 -0.981 -15.933 1.00 82.56 100 ALA A C 1
ATOM 730 O O . ALA A 1 100 ? 1.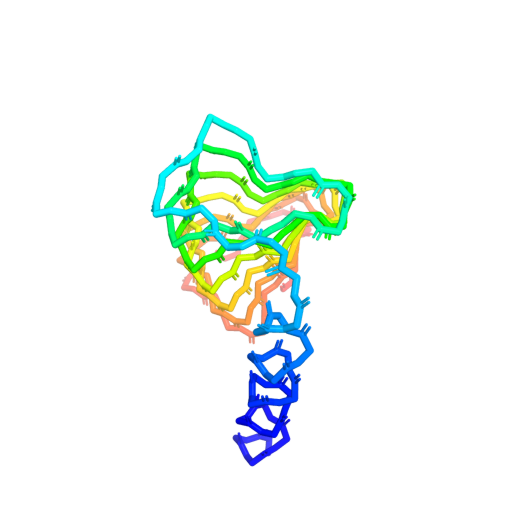861 -1.015 -17.131 1.00 82.56 100 ALA A O 1
ATOM 731 N N . THR A 1 101 ? 2.668 0.100 -15.377 1.00 80.44 101 THR A N 1
ATOM 732 C CA . THR A 1 101 ? 3.189 1.237 -16.155 1.00 80.44 101 THR A CA 1
ATOM 733 C C . THR A 1 101 ? 4.441 1.744 -15.469 1.00 80.44 101 THR A C 1
ATOM 735 O O . THR A 1 101 ? 4.412 1.890 -14.247 1.00 80.44 101 THR A O 1
ATOM 738 N N . SER A 1 102 ? 5.496 1.974 -16.259 1.00 64.12 102 SER A N 1
ATOM 739 C CA . SER A 1 102 ? 6.783 2.586 -15.884 1.00 64.12 102 SER A CA 1
ATOM 740 C C . SER A 1 102 ? 7.196 2.371 -14.422 1.00 64.12 102 SER A C 1
ATOM 742 O O . SER A 1 102 ? 6.814 3.142 -13.543 1.00 64.12 102 SER A O 1
ATOM 744 N N . GLY A 1 103 ? 7.981 1.322 -14.153 1.00 63.88 103 GLY A N 1
ATOM 745 C CA . GLY A 1 103 ? 8.533 1.032 -12.821 1.00 63.88 103 GLY A CA 1
ATOM 746 C C . GLY A 1 103 ? 7.519 0.525 -11.789 1.00 63.88 103 GLY A C 1
ATOM 747 O O . GLY A 1 103 ? 7.807 0.567 -10.595 1.00 63.88 103 GLY A O 1
ATOM 748 N N . GLY A 1 104 ? 6.320 0.119 -12.219 1.00 63.75 104 GLY A N 1
ATOM 749 C CA . GLY A 1 104 ? 5.419 -0.697 -11.406 1.00 63.75 104 GLY A CA 1
ATOM 750 C C . GLY A 1 104 ? 5.714 -2.177 -11.637 1.00 63.75 104 GLY A C 1
ATOM 751 O O . GLY A 1 104 ? 5.719 -2.586 -12.797 1.00 63.75 104 GLY A O 1
ATOM 752 N N . TRP A 1 105 ? 5.956 -2.925 -10.562 1.00 56.41 105 TRP A N 1
ATOM 753 C CA . TRP A 1 105 ? 6.283 -4.356 -10.577 1.00 56.41 105 TRP A CA 1
ATOM 754 C C . TRP A 1 105 ? 5.111 -5.164 -10.039 1.00 56.41 105 TRP A C 1
ATOM 756 O O . TRP A 1 105 ? 4.533 -4.712 -9.022 1.00 56.41 105 TRP A O 1
#